Protein AF-A0A290XER1-F1 (afdb_monomer_lite)

Foldseek 3Di:
DDDDVVLLVVLLVVLVVVCVVVVHDDAQVSLLVSLCVCPVPNPSPPPDHSCRSCVSNVHDPVD

Organism: NCBI:txid2006110

Sequence (63 aa):
MKRDPTRERNLTHDYAKWLVQEKRERNQANGKLFARQHTTRGRRFHGYNEQEICTLIGVDYYG

Secondary structure (DSSP, 8-state):
----HHHHHHHHHHHHHHHHHTT--SSHHHHHHHHHHHHSS-GGGTT--HHHHHHHTT--S--

pLDDT: mean 81.75, std 11.56, range [54.25, 94.88]

Structure (mmCIF, N/CA/C/O backbone):
data_AF-A0A290XER1-F1
#
_entry.id   AF-A0A290XER1-F1
#
loop_
_atom_site.group_PDB
_atom_site.id
_atom_site.type_symbol
_atom_site.label_atom_id
_atom_site.label_alt_id
_atom_site.label_comp_id
_atom_site.label_asym_id
_atom_site.label_entity_id
_atom_site.label_seq_id
_atom_site.pdbx_PDB_ins_code
_atom_site.Cartn_x
_atom_site.Cartn_y
_atom_site.Cartn_z
_atom_site.occupancy
_atom_site.B_iso_or_equiv
_atom_site.auth_seq_id
_atom_site.auth_comp_id
_atom_site.auth_asym_id
_atom_site.auth_atom_id
_atom_site.pdbx_PDB_model_num
ATOM 1 N N . MET A 1 1 ? 6.982 -0.866 -19.905 1.00 54.25 1 MET A N 1
ATOM 2 C CA . MET A 1 1 ? 7.885 -1.092 -18.752 1.00 54.25 1 MET A CA 1
ATOM 3 C C . MET A 1 1 ? 7.676 -2.517 -18.262 1.00 54.25 1 MET A C 1
ATOM 5 O O . MET A 1 1 ? 6.526 -2.908 -18.122 1.00 54.25 1 MET A O 1
ATOM 9 N N . LYS A 1 2 ? 8.735 -3.312 -18.055 1.00 57.41 2 LYS A N 1
ATOM 10 C CA . LYS A 1 2 ? 8.597 -4.620 -17.387 1.00 57.41 2 LYS A CA 1
ATOM 11 C C . LYS A 1 2 ? 8.388 -4.369 -15.891 1.00 57.41 2 LYS A C 1
ATOM 13 O O . LYS A 1 2 ? 9.176 -3.635 -15.298 1.00 57.41 2 LYS A O 1
ATOM 18 N N . ARG A 1 3 ? 7.321 -4.930 -15.314 1.00 61.84 3 ARG A N 1
ATOM 19 C CA . ARG A 1 3 ? 7.084 -4.906 -13.865 1.00 61.84 3 ARG A CA 1
ATOM 20 C C . ARG A 1 3 ? 8.184 -5.710 -13.174 1.00 61.84 3 ARG A C 1
ATOM 22 O O . A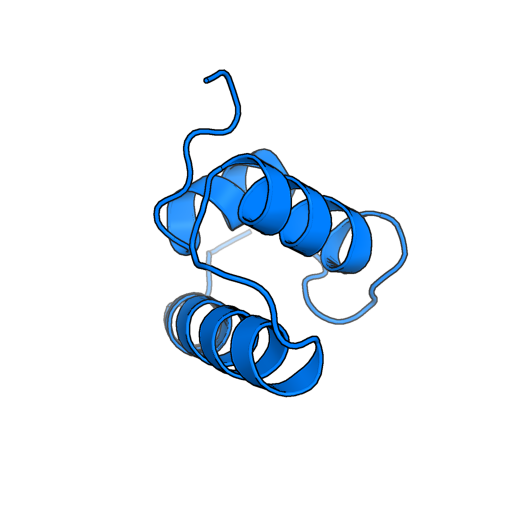RG A 1 3 ? 8.569 -6.773 -13.658 1.00 61.84 3 ARG A O 1
ATOM 29 N N . ASP A 1 4 ? 8.728 -5.160 -12.095 1.00 69.12 4 ASP A N 1
ATOM 30 C CA . ASP A 1 4 ? 9.766 -5.812 -11.297 1.00 69.12 4 ASP A CA 1
ATOM 31 C C . ASP A 1 4 ? 9.083 -6.595 -10.161 1.00 69.12 4 ASP A C 1
ATOM 33 O O . ASP A 1 4 ? 8.496 -5.962 -9.275 1.00 69.12 4 ASP A O 1
ATOM 37 N N . PRO A 1 5 ? 9.146 -7.938 -10.155 1.00 69.88 5 PRO A N 1
ATOM 38 C CA . PRO A 1 5 ? 8.463 -8.763 -9.156 1.00 69.88 5 PRO A CA 1
ATOM 39 C C . PRO A 1 5 ? 8.968 -8.510 -7.726 1.00 69.88 5 PRO A C 1
ATOM 41 O O . PRO A 1 5 ? 8.236 -8.707 -6.755 1.00 69.88 5 PRO A O 1
ATOM 44 N N . THR A 1 6 ? 10.196 -8.009 -7.565 1.00 75.50 6 THR A N 1
ATOM 45 C CA . THR A 1 6 ? 10.740 -7.608 -6.260 1.00 75.50 6 THR A CA 1
ATOM 46 C C . THR A 1 6 ? 10.017 -6.375 -5.728 1.00 75.50 6 THR A C 1
ATOM 48 O O . THR A 1 6 ? 9.710 -6.288 -4.539 1.00 75.50 6 THR A O 1
ATOM 51 N N . ARG A 1 7 ? 9.702 -5.418 -6.611 1.00 71.44 7 ARG A N 1
ATOM 52 C CA . ARG A 1 7 ? 8.963 -4.204 -6.239 1.00 71.44 7 ARG A CA 1
ATOM 53 C C . ARG A 1 7 ? 7.527 -4.515 -5.848 1.00 71.44 7 ARG A C 1
ATOM 55 O O . ARG A 1 7 ? 7.058 -3.945 -4.872 1.00 71.44 7 ARG A O 1
ATOM 62 N N . GLU A 1 8 ? 6.866 -5.425 -6.557 1.00 75.44 8 GLU A N 1
ATOM 63 C CA . GLU A 1 8 ? 5.506 -5.873 -6.226 1.00 75.44 8 GLU A CA 1
ATOM 64 C C . GLU A 1 8 ? 5.450 -6.505 -4.830 1.00 75.44 8 GLU A C 1
ATOM 66 O O . GLU A 1 8 ? 4.621 -6.127 -4.002 1.00 75.44 8 GLU A O 1
ATOM 71 N N . ARG A 1 9 ? 6.402 -7.394 -4.524 1.00 75.69 9 ARG A N 1
ATOM 72 C CA . ARG A 1 9 ? 6.489 -8.068 -3.221 1.00 75.69 9 ARG A CA 1
ATOM 73 C C . ARG A 1 9 ? 6.769 -7.094 -2.071 1.00 75.69 9 ARG A C 1
ATOM 75 O O . ARG A 1 9 ? 6.208 -7.240 -0.985 1.00 75.69 9 ARG A O 1
ATOM 82 N N . ASN A 1 10 ? 7.595 -6.077 -2.318 1.00 82.56 10 ASN A N 1
ATOM 83 C CA . ASN A 1 10 ? 7.850 -5.006 -1.354 1.00 82.56 10 ASN A CA 1
ATOM 84 C C . ASN A 1 10 ? 6.622 -4.111 -1.141 1.00 82.56 10 ASN A C 1
ATOM 86 O O . ASN A 1 10 ? 6.425 -3.618 -0.038 1.00 82.56 10 ASN A O 1
ATOM 90 N N . LEU A 1 11 ? 5.769 -3.945 -2.154 1.00 84.06 11 LEU A N 1
ATOM 91 C CA . LEU A 1 11 ? 4.595 -3.071 -2.111 1.00 84.06 11 LEU A CA 1
ATOM 92 C C . LEU A 1 11 ? 3.546 -3.553 -1.104 1.00 84.06 11 LEU A C 1
ATOM 94 O O . LEU A 1 11 ? 3.039 -2.771 -0.302 1.00 84.06 11 LEU A O 1
ATOM 98 N N . THR A 1 12 ? 3.266 -4.857 -1.091 1.00 85.44 12 THR A N 1
ATOM 99 C CA . THR A 1 12 ? 2.349 -5.459 -0.114 1.00 85.44 12 THR A CA 1
ATOM 100 C C . THR A 1 12 ? 2.888 -5.340 1.316 1.00 85.44 12 THR A C 1
ATOM 102 O O . THR A 1 12 ? 2.122 -5.086 2.247 1.00 85.44 12 THR A O 1
ATOM 105 N N . HIS A 1 13 ? 4.205 -5.485 1.505 1.00 89.56 13 HIS A N 1
ATOM 106 C CA . HIS A 1 13 ? 4.844 -5.330 2.815 1.00 89.56 13 HIS A CA 1
ATOM 107 C C . HIS A 1 13 ? 4.854 -3.862 3.272 1.00 89.56 13 HIS A C 1
ATOM 109 O O . HIS A 1 13 ? 4.510 -3.573 4.418 1.00 89.56 13 HIS A O 1
ATOM 115 N N . ASP A 1 14 ? 5.171 -2.928 2.375 1.00 88.81 14 ASP A N 1
ATOM 116 C CA . ASP A 1 14 ? 5.126 -1.489 2.644 1.00 88.81 14 ASP A CA 1
ATOM 117 C C . ASP A 1 14 ? 3.712 -1.045 3.038 1.00 88.81 14 ASP A C 1
ATOM 119 O O . ASP A 1 14 ? 3.557 -0.282 3.993 1.00 88.81 14 ASP A O 1
ATOM 123 N N . TYR A 1 15 ? 2.679 -1.575 2.376 1.00 91.00 15 TYR A N 1
ATOM 124 C CA . TYR A 1 15 ? 1.288 -1.328 2.752 1.00 91.00 15 TYR A CA 1
ATOM 125 C C . TYR A 1 15 ? 0.965 -1.853 4.156 1.00 91.00 15 TYR A C 1
ATOM 127 O O . TYR A 1 15 ? 0.419 -1.115 4.974 1.00 91.00 15 TYR A O 1
ATOM 135 N N . ALA A 1 16 ? 1.350 -3.093 4.480 1.00 91.44 16 ALA A N 1
ATOM 136 C CA . ALA A 1 16 ? 1.142 -3.652 5.817 1.00 91.44 16 ALA A CA 1
ATOM 137 C C . ALA A 1 16 ? 1.849 -2.824 6.905 1.00 91.44 16 ALA A C 1
ATOM 139 O O . ALA A 1 16 ? 1.272 -2.540 7.954 1.00 91.44 16 ALA A O 1
ATOM 140 N N . LYS A 1 17 ? 3.080 -2.377 6.637 1.00 92.94 17 LYS A N 1
ATOM 141 C CA . LYS A 1 17 ? 3.837 -1.512 7.546 1.00 92.94 17 LYS A CA 1
ATOM 142 C C . LYS A 1 17 ? 3.170 -0.148 7.722 1.00 92.94 17 LYS A C 1
ATOM 144 O O . LYS A 1 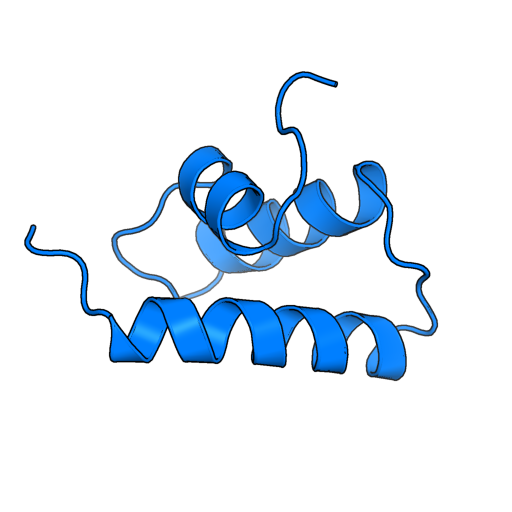17 ? 3.074 0.334 8.849 1.00 92.94 17 LYS A O 1
ATOM 149 N N . TRP A 1 18 ? 2.694 0.453 6.634 1.00 92.88 18 TRP A N 1
ATOM 150 C CA . TRP A 1 18 ? 1.980 1.728 6.660 1.00 92.88 18 TRP A CA 1
ATOM 151 C C . TRP A 1 18 ? 0.690 1.642 7.482 1.00 92.88 18 TRP A C 1
ATOM 153 O O . TRP A 1 18 ? 0.447 2.512 8.314 1.00 92.88 18 TRP A O 1
ATOM 163 N N . LEU A 1 19 ? -0.083 0.558 7.337 1.00 93.50 19 LEU A N 1
ATOM 164 C CA . LEU A 1 19 ? -1.279 0.320 8.150 1.00 93.50 19 LEU A CA 1
ATOM 165 C C . LEU A 1 19 ? -0.962 0.315 9.653 1.00 93.50 19 LEU A C 1
ATOM 167 O O . LEU A 1 19 ? -1.644 0.983 10.426 1.00 93.50 19 LEU A O 1
ATOM 171 N N . VAL A 1 20 ? 0.103 -0.380 10.064 1.00 94.88 20 VAL A N 1
ATOM 172 C CA . VAL A 1 20 ? 0.525 -0.437 11.475 1.00 94.88 20 VAL A CA 1
ATOM 173 C C . VAL A 1 20 ? 0.988 0.932 11.980 1.00 94.88 20 VAL A C 1
ATOM 175 O O . VAL A 1 20 ? 0.591 1.349 13.066 1.00 94.88 20 VAL A O 1
ATOM 178 N N . GLN A 1 21 ? 1.805 1.646 11.200 1.00 93.81 21 GLN A N 1
ATOM 179 C CA . GLN A 1 21 ? 2.333 2.961 11.584 1.00 93.81 21 GLN A CA 1
ATOM 180 C C . GLN A 1 21 ? 1.226 4.006 11.750 1.00 93.81 21 GLN A C 1
ATOM 182 O O . GLN A 1 21 ? 1.241 4.777 12.707 1.00 93.81 21 GLN A O 1
ATOM 187 N N . GLU A 1 22 ? 0.247 3.992 10.852 1.00 92.06 22 GLU A N 1
ATOM 188 C CA . GLU A 1 22 ? -0.872 4.932 10.844 1.00 92.06 22 GLU A CA 1
ATOM 189 C C . GLU A 1 22 ? -2.043 4.491 11.737 1.00 92.06 22 GLU A C 1
ATOM 191 O O . GLU A 1 22 ? -3.050 5.194 11.808 1.00 92.06 22 GLU A O 1
ATOM 196 N N . LYS A 1 23 ? -1.939 3.330 12.405 1.00 93.69 23 LYS A N 1
ATOM 197 C CA . LYS A 1 23 ? -3.025 2.710 13.188 1.00 93.69 23 LYS A CA 1
ATOM 198 C C . LYS A 1 23 ? -4.316 2.546 12.371 1.00 93.69 23 LYS A C 1
ATOM 200 O O . LYS A 1 23 ? -5.413 2.851 12.834 1.00 93.69 23 LYS A O 1
ATOM 205 N N . ARG A 1 24 ? -4.171 2.080 11.131 1.00 91.94 24 ARG A N 1
ATOM 206 C CA . ARG A 1 24 ? -5.253 1.866 10.166 1.00 91.94 24 ARG A CA 1
ATOM 207 C C . ARG A 1 24 ? -5.540 0.383 9.990 1.00 91.94 24 ARG A C 1
ATOM 209 O O . ARG A 1 24 ? -4.639 -0.450 10.015 1.00 91.94 24 ARG A O 1
ATOM 216 N N . GLU A 1 25 ? -6.797 0.066 9.713 1.00 91.31 25 GLU A N 1
ATOM 217 C CA . GLU A 1 25 ? -7.208 -1.287 9.346 1.00 91.31 25 GLU A CA 1
ATOM 218 C C . GLU A 1 25 ? -7.090 -1.530 7.841 1.00 91.31 25 GLU A C 1
ATOM 220 O O . GLU A 1 25 ? -7.198 -0.608 7.021 1.00 91.31 25 GLU A O 1
ATOM 225 N N . ARG A 1 26 ? -6.907 -2.798 7.465 1.00 88.19 26 ARG A N 1
ATOM 226 C CA . ARG A 1 26 ? -6.899 -3.204 6.061 1.00 88.19 26 ARG A CA 1
ATOM 227 C C . ARG A 1 26 ? -8.319 -3.136 5.504 1.00 88.19 26 ARG A C 1
ATOM 229 O O . ARG A 1 26 ? -9.135 -4.013 5.758 1.00 88.19 26 ARG A O 1
ATOM 236 N N . ASN A 1 27 ? -8.599 -2.095 4.729 1.00 91.31 27 ASN A N 1
ATOM 237 C CA . ASN A 1 27 ? -9.866 -1.908 4.031 1.00 91.31 27 ASN A CA 1
ATOM 238 C C . ASN A 1 27 ? -9.650 -1.174 2.699 1.00 91.31 27 ASN A C 1
ATOM 240 O O . ASN A 1 27 ? -8.556 -0.669 2.418 1.00 91.31 27 ASN A O 1
ATOM 244 N N . GLN A 1 28 ? -10.701 -1.116 1.877 1.00 90.44 28 GLN A N 1
ATOM 245 C CA . GLN A 1 28 ? -10.616 -0.513 0.548 1.00 90.44 28 GLN A CA 1
ATOM 246 C C . GLN A 1 28 ? -10.249 0.975 0.607 1.00 90.44 28 GLN A C 1
ATOM 248 O O . GLN A 1 28 ? -9.353 1.416 -0.109 1.00 90.44 28 GLN A O 1
ATOM 253 N N . ALA A 1 29 ? -10.863 1.740 1.515 1.00 90.88 29 ALA A N 1
ATOM 254 C CA . ALA A 1 29 ? -10.600 3.170 1.667 1.00 90.88 29 ALA A CA 1
ATOM 255 C C . ALA A 1 29 ? -9.122 3.465 1.990 1.00 90.88 29 ALA A C 1
ATOM 257 O O . ALA A 1 29 ? -8.495 4.313 1.353 1.00 90.88 29 ALA A O 1
ATOM 258 N N . ASN A 1 30 ? -8.536 2.725 2.933 1.00 92.19 30 ASN A N 1
ATOM 259 C CA . ASN A 1 30 ? -7.134 2.860 3.321 1.00 92.19 30 ASN A CA 1
ATOM 260 C C . ASN A 1 30 ? -6.185 2.375 2.219 1.00 92.19 30 ASN A C 1
ATOM 262 O O . ASN A 1 30 ? -5.121 2.959 2.036 1.00 92.19 30 ASN A O 1
ATOM 266 N N . GLY A 1 31 ? -6.564 1.348 1.455 1.00 91.19 31 GLY A N 1
ATOM 267 C CA . GLY A 1 31 ? -5.807 0.916 0.280 1.00 91.19 31 GLY A CA 1
ATOM 268 C C . GLY A 1 31 ? -5.743 1.974 -0.823 1.00 91.19 31 GLY A C 1
ATOM 269 O O . GLY A 1 31 ? -4.659 2.277 -1.319 1.00 91.19 31 GLY A O 1
ATOM 270 N N . LYS A 1 32 ? -6.877 2.611 -1.143 1.00 91.00 32 LYS A N 1
ATOM 271 C CA . LYS A 1 32 ? -6.930 3.733 -2.098 1.00 91.00 32 LYS A CA 1
ATOM 272 C C . LYS A 1 32 ? -6.135 4.937 -1.596 1.00 91.00 32 LYS A C 1
ATOM 274 O O . LYS A 1 32 ? -5.425 5.578 -2.370 1.00 91.00 32 LYS A O 1
ATOM 279 N N . LEU A 1 33 ? -6.209 5.227 -0.294 1.00 91.00 33 LEU A N 1
ATOM 280 C CA . LEU A 1 33 ? -5.425 6.295 0.323 1.00 91.00 33 LEU A CA 1
ATOM 281 C C . LEU A 1 33 ? -3.919 6.030 0.208 1.00 91.00 33 LEU A C 1
ATOM 283 O O . LEU A 1 33 ? -3.181 6.932 -0.184 1.00 91.00 33 LEU A O 1
ATOM 287 N N . PHE A 1 34 ? -3.478 4.804 0.499 1.00 90.62 34 PHE A N 1
ATOM 288 C CA . PHE A 1 34 ? -2.088 4.389 0.323 1.00 90.62 34 PHE A CA 1
ATOM 289 C C . PHE A 1 34 ? -1.649 4.552 -1.135 1.00 90.62 34 PHE A C 1
ATOM 291 O O . PHE A 1 34 ? -0.643 5.206 -1.405 1.00 90.62 34 PHE A O 1
ATOM 298 N N . ALA A 1 35 ? -2.436 4.031 -2.082 1.00 89.06 35 ALA A N 1
ATOM 299 C CA . ALA A 1 35 ? -2.144 4.160 -3.503 1.00 89.06 35 ALA A CA 1
ATOM 300 C C . ALA A 1 35 ? -1.950 5.630 -3.896 1.00 89.06 35 ALA A C 1
ATOM 302 O O . ALA A 1 35 ? -0.879 5.989 -4.371 1.00 89.06 35 ALA A O 1
ATOM 303 N N . ARG A 1 36 ? -2.911 6.504 -3.581 1.00 86.81 36 ARG A N 1
ATOM 304 C CA . ARG A 1 36 ? -2.848 7.943 -3.881 1.00 86.81 36 ARG A CA 1
ATOM 305 C C . ARG A 1 36 ? -1.644 8.643 -3.240 1.00 86.81 36 ARG A C 1
ATOM 307 O O . ARG A 1 36 ? -0.952 9.427 -3.884 1.00 86.81 36 ARG A O 1
ATOM 314 N N . GLN A 1 37 ? -1.347 8.371 -1.969 1.00 85.56 37 GLN A N 1
ATOM 315 C CA . GLN A 1 37 ? -0.203 9.002 -1.297 1.00 85.56 37 GLN A CA 1
ATOM 316 C C . GLN A 1 37 ? 1.136 8.597 -1.923 1.00 85.56 37 GLN A C 1
ATOM 318 O O . GLN A 1 37 ? 2.065 9.408 -1.989 1.00 85.56 37 GLN A O 1
ATOM 323 N N . HIS A 1 38 ? 1.230 7.362 -2.411 1.00 79.19 38 HIS A N 1
ATOM 324 C CA . HIS A 1 38 ? 2.483 6.793 -2.879 1.00 79.19 38 HIS A CA 1
ATOM 325 C C . HIS A 1 38 ? 2.649 6.761 -4.411 1.00 79.19 38 HIS A C 1
ATOM 327 O O . HIS A 1 38 ? 3.760 6.480 -4.865 1.00 79.19 38 HIS A O 1
ATOM 333 N N . THR A 1 39 ? 1.626 7.133 -5.195 1.00 75.69 39 THR A N 1
ATOM 334 C CA . THR A 1 3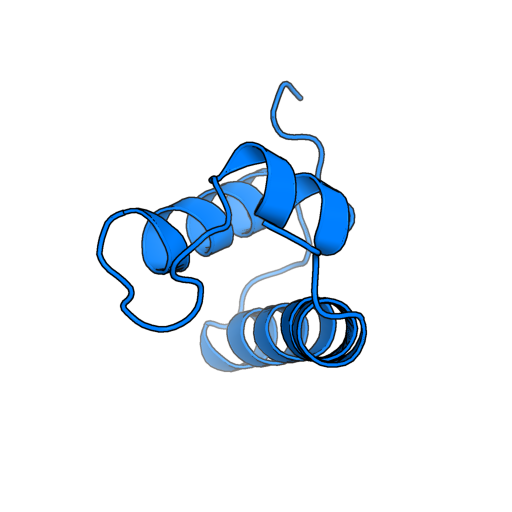9 ? 1.711 7.367 -6.654 1.00 75.69 39 THR A CA 1
ATOM 335 C C . THR A 1 39 ? 1.721 8.846 -7.038 1.00 75.69 39 THR A C 1
ATOM 337 O O . THR A 1 39 ? 2.570 9.253 -7.825 1.00 75.69 39 THR A O 1
ATOM 340 N N . THR A 1 40 ? 0.814 9.678 -6.504 1.00 63.78 40 THR A N 1
ATOM 341 C CA . THR A 1 40 ? 0.603 11.047 -7.016 1.00 63.78 40 THR A CA 1
ATOM 342 C C . THR A 1 40 ? 1.682 12.025 -6.537 1.00 63.78 40 THR A C 1
ATOM 344 O O . THR A 1 40 ? 1.935 13.043 -7.177 1.00 63.78 40 THR A O 1
ATOM 347 N N . ARG A 1 41 ? 2.324 11.744 -5.393 1.00 56.94 41 ARG A N 1
ATOM 348 C CA . ARG A 1 41 ? 3.398 12.576 -4.807 1.00 56.94 41 ARG A CA 1
ATOM 349 C C . ARG A 1 41 ? 4.641 11.783 -4.386 1.00 56.94 41 ARG A C 1
ATOM 351 O O . ARG A 1 41 ? 5.630 12.371 -3.951 1.00 56.94 41 ARG A O 1
ATOM 358 N N . GLY A 1 42 ? 4.611 10.457 -4.505 1.00 55.47 42 GLY A N 1
ATOM 359 C CA . GLY A 1 42 ? 5.679 9.574 -4.048 1.00 55.47 42 GLY A CA 1
ATOM 360 C C . GLY A 1 42 ? 6.655 9.208 -5.165 1.00 55.47 42 GLY A C 1
ATOM 361 O O . GLY A 1 42 ? 6.285 8.543 -6.123 1.00 55.47 42 GLY A O 1
ATOM 362 N N . ARG A 1 43 ? 7.949 9.516 -4.999 1.00 58.62 43 ARG A N 1
ATOM 363 C CA . ARG A 1 43 ? 9.020 8.985 -5.879 1.00 58.62 43 ARG A CA 1
ATOM 364 C C . ARG A 1 43 ? 9.165 7.454 -5.806 1.00 58.62 43 ARG A C 1
ATOM 366 O O . ARG A 1 43 ? 9.918 6.873 -6.582 1.00 58.62 43 ARG A O 1
ATOM 373 N N . ARG A 1 44 ? 8.500 6.803 -4.843 1.00 62.56 44 ARG A N 1
ATOM 374 C CA . ARG A 1 44 ? 8.783 5.427 -4.412 1.00 62.56 44 ARG A CA 1
ATOM 375 C C . ARG A 1 44 ? 8.262 4.358 -5.380 1.00 62.56 44 ARG A C 1
ATOM 377 O O . ARG A 1 44 ? 8.900 3.319 -5.504 1.00 62.56 44 ARG A O 1
ATOM 384 N N . PHE A 1 45 ? 7.186 4.642 -6.119 1.00 68.25 45 PHE A N 1
ATOM 385 C CA . PHE A 1 45 ? 6.585 3.710 -7.086 1.00 68.25 45 PHE A CA 1
ATOM 386 C C . PHE A 1 45 ? 6.492 4.299 -8.497 1.00 68.25 45 PHE A C 1
ATOM 388 O O . PHE A 1 45 ? 5.516 4.088 -9.211 1.00 68.25 45 PHE A O 1
ATOM 395 N N . HIS A 1 46 ? 7.528 5.034 -8.911 1.00 64.19 46 HIS A N 1
ATOM 396 C CA . HIS A 1 46 ? 7.634 5.583 -10.262 1.00 64.19 46 HIS A CA 1
ATOM 397 C C . HIS A 1 46 ? 7.432 4.464 -11.306 1.00 64.19 46 HIS A C 1
ATOM 399 O O . HIS A 1 46 ? 8.250 3.543 -11.393 1.00 64.19 46 HIS A O 1
ATOM 405 N N . GLY A 1 47 ? 6.324 4.529 -12.054 1.00 70.38 47 GLY A N 1
ATOM 406 C CA . GLY A 1 47 ? 5.932 3.529 -13.056 1.00 70.38 47 GLY A CA 1
ATOM 407 C C . GLY A 1 47 ? 4.688 2.691 -12.730 1.00 70.38 47 GLY A C 1
ATOM 408 O O . GLY A 1 47 ? 4.279 1.935 -13.603 1.00 70.38 47 GLY A O 1
ATOM 409 N N . TYR A 1 48 ? 4.088 2.834 -11.541 1.00 77.88 48 TYR A N 1
ATOM 410 C CA . TYR A 1 48 ? 2.788 2.237 -11.206 1.00 77.88 48 TYR A CA 1
ATOM 411 C C . TYR A 1 48 ? 1.722 3.321 -11.020 1.00 77.88 48 TYR A C 1
ATOM 413 O O . TYR A 1 48 ? 1.969 4.335 -10.362 1.00 77.88 48 TYR A O 1
ATOM 421 N N . ASN A 1 49 ? 0.534 3.108 -11.581 1.00 84.94 49 ASN A N 1
ATOM 422 C CA . ASN A 1 49 ? -0.630 3.956 -11.325 1.00 84.94 49 ASN A CA 1
ATOM 423 C C . ASN A 1 49 ? -1.393 3.510 -10.055 1.00 84.94 49 ASN A C 1
ATOM 425 O O . ASN A 1 49 ? -1.105 2.467 -9.463 1.00 84.94 49 ASN A O 1
ATOM 429 N N . GLU A 1 50 ? -2.358 4.316 -9.598 1.00 86.38 50 GLU A N 1
ATOM 430 C CA . GLU A 1 50 ? -3.113 4.032 -8.363 1.00 86.38 50 GLU A CA 1
ATOM 431 C C . GLU A 1 50 ? -3.858 2.692 -8.414 1.00 86.38 50 GLU A C 1
ATOM 433 O O . GLU A 1 50 ? -3.889 1.960 -7.424 1.00 86.38 50 GLU A O 1
ATOM 438 N N . GLN A 1 51 ? -4.417 2.356 -9.577 1.00 87.75 51 GLN A N 1
ATOM 439 C CA . GLN A 1 51 ? -5.160 1.120 -9.806 1.00 87.75 51 GLN A CA 1
ATOM 440 C C . GLN A 1 51 ? -4.246 -0.110 -9.731 1.00 87.75 51 GLN A C 1
ATOM 442 O O . GLN A 1 51 ? -4.605 -1.120 -9.124 1.00 87.75 51 GLN A O 1
ATOM 447 N N . GLU A 1 52 ? -3.046 -0.027 -10.304 1.00 87.00 52 GLU A N 1
ATOM 448 C CA . GLU A 1 52 ? -2.036 -1.080 -10.234 1.00 87.00 52 GLU A CA 1
ATOM 449 C C . GLU A 1 52 ? -1.579 -1.303 -8.794 1.00 87.00 52 GLU A C 1
ATOM 451 O O . GLU A 1 52 ? -1.520 -2.448 -8.351 1.00 87.00 52 GLU A O 1
ATOM 456 N N . ILE A 1 53 ? -1.335 -0.230 -8.032 1.00 87.25 53 ILE A N 1
ATOM 457 C CA . ILE A 1 53 ? -1.002 -0.357 -6.609 1.00 87.25 53 ILE A CA 1
ATOM 458 C C . ILE A 1 53 ? -2.142 -1.018 -5.837 1.00 87.25 53 ILE A C 1
ATOM 460 O O . ILE A 1 53 ? -1.878 -1.957 -5.089 1.00 87.25 53 ILE A O 1
ATOM 464 N N . CYS A 1 54 ? -3.391 -0.585 -6.040 1.00 89.94 54 CYS A N 1
ATOM 465 C CA . CYS A 1 54 ? -4.551 -1.196 -5.385 1.00 89.94 54 CYS A CA 1
ATOM 466 C C . CYS A 1 54 ? -4.643 -2.696 -5.695 1.00 89.94 54 CYS A C 1
ATOM 468 O O . CYS A 1 54 ? -4.775 -3.506 -4.779 1.00 89.94 54 CYS A O 1
ATOM 470 N N . THR A 1 55 ? -4.446 -3.079 -6.956 1.00 89.12 55 THR A N 1
ATOM 471 C CA . THR A 1 55 ? -4.441 -4.487 -7.382 1.00 89.12 55 THR A CA 1
ATOM 472 C C . THR A 1 55 ? -3.351 -5.290 -6.660 1.00 89.12 55 THR A C 1
ATOM 474 O O . THR A 1 55 ? -3.624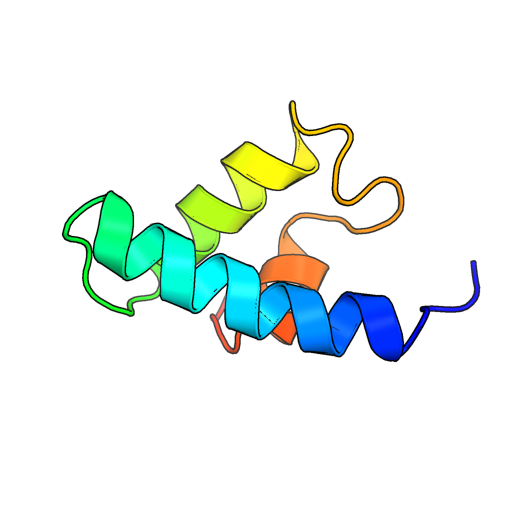 -6.361 -6.122 1.00 89.12 55 THR A O 1
ATOM 477 N N . LEU A 1 56 ? -2.125 -4.760 -6.581 1.00 87.38 56 LEU A N 1
ATOM 478 C CA . LEU A 1 56 ? -0.977 -5.428 -5.949 1.00 87.38 56 LEU A CA 1
ATOM 479 C C . LEU A 1 56 ? -1.119 -5.588 -4.428 1.00 87.38 56 LEU A C 1
ATOM 481 O O . LEU A 1 56 ? -0.624 -6.556 -3.850 1.00 87.38 56 LEU A O 1
ATOM 485 N N . ILE A 1 57 ? -1.800 -4.655 -3.762 1.00 88.19 57 ILE A N 1
ATOM 486 C CA . ILE A 1 57 ? -2.071 -4.736 -2.318 1.00 88.19 57 ILE A CA 1
ATOM 487 C C . ILE A 1 57 ? -3.387 -5.468 -1.998 1.00 88.19 57 ILE A C 1
ATOM 489 O O . ILE A 1 57 ? -3.749 -5.599 -0.824 1.0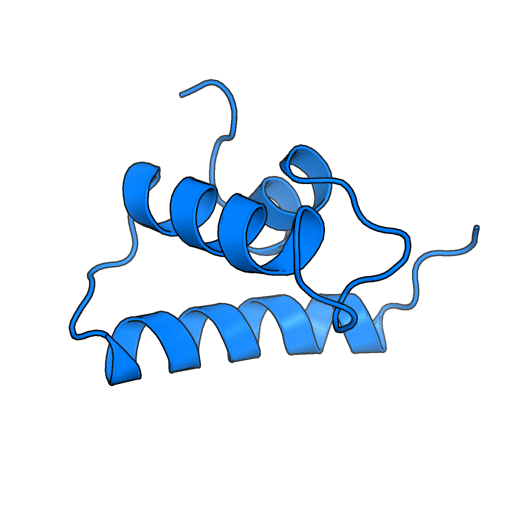0 88.19 57 ILE A O 1
ATOM 493 N N . GLY A 1 58 ? -4.083 -5.986 -3.017 1.00 86.94 58 GLY A N 1
ATOM 494 C CA . GLY A 1 58 ? -5.326 -6.745 -2.872 1.00 86.94 58 GLY A CA 1
ATOM 495 C C . GLY A 1 58 ? -6.522 -5.882 -2.468 1.00 86.94 58 GLY A C 1
ATOM 496 O O . GLY A 1 58 ? -7.321 -6.293 -1.630 1.00 86.94 58 GLY A O 1
ATOM 497 N N . VAL A 1 59 ? -6.607 -4.667 -3.004 1.00 88.56 59 VAL A N 1
ATOM 498 C CA . VAL A 1 59 ? -7.677 -3.696 -2.762 1.00 88.56 59 VAL A CA 1
ATOM 499 C C . VAL A 1 59 ? -8.427 -3.436 -4.063 1.00 88.56 59 VAL A C 1
ATOM 501 O O . VAL A 1 59 ? -7.816 -3.189 -5.101 1.00 88.56 59 VAL A O 1
ATOM 504 N N . ASP A 1 60 ? -9.756 -3.448 -3.993 1.00 87.06 60 ASP A N 1
ATOM 505 C CA . ASP A 1 60 ? -10.598 -3.037 -5.111 1.00 87.06 60 ASP A CA 1
ATOM 506 C C . ASP A 1 60 ? -10.552 -1.510 -5.282 1.00 87.06 60 ASP A C 1
ATOM 508 O O . ASP A 1 60 ? -10.865 -0.750 -4.361 1.00 87.06 60 ASP A O 1
ATOM 512 N N . TYR A 1 61 ? -10.126 -1.053 -6.461 1.00 81.12 61 TYR A N 1
ATOM 513 C CA . TYR A 1 61 ? -10.058 0.370 -6.792 1.00 81.12 61 TYR A CA 1
ATOM 514 C C . TYR A 1 61 ? -11.442 0.967 -7.096 1.00 81.12 61 TYR A C 1
ATOM 516 O O . TYR A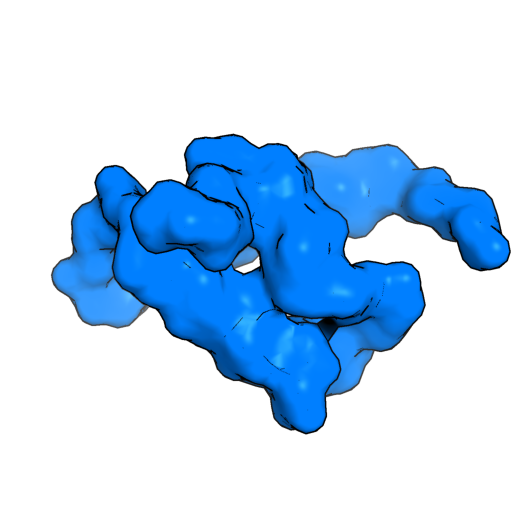 1 61 ? -11.672 2.140 -6.791 1.00 81.12 61 TYR A O 1
ATOM 524 N N . TYR A 1 62 ? -12.372 0.178 -7.642 1.00 80.25 62 TYR A N 1
ATOM 525 C CA . TYR A 1 62 ? -13.707 0.639 -8.052 1.00 80.25 62 TYR A CA 1
ATOM 526 C C . TYR A 1 62 ? -14.806 0.350 -7.023 1.00 80.25 62 TYR A C 1
ATOM 528 O O . TYR A 1 62 ? -15.897 0.899 -7.162 1.00 80.25 62 TYR A O 1
ATOM 536 N N . GLY A 1 63 ? -14.501 -0.471 -6.011 1.00 66.81 63 GLY A N 1
ATOM 537 C CA . GLY A 1 63 ? -15.395 -0.820 -4.899 1.00 66.81 63 GLY A CA 1
ATOM 538 C C . GLY A 1 63 ? -15.801 0.335 -3.994 1.00 66.81 63 GLY A C 1
ATOM 539 O O . GLY A 1 63 ? -15.010 1.301 -3.858 1.00 66.81 63 GLY A O 1
#

Radius of gyration: 10.84 Å; chains: 1; bounding box: 26×21×32 Å